Protein AF-A0A7V9SQ39-F1 (afdb_monomer_lite)

Structure (mmCIF, N/CA/C/O backbone):
data_AF-A0A7V9SQ39-F1
#
_entry.id   AF-A0A7V9SQ39-F1
#
loop_
_atom_site.group_PDB
_atom_site.id
_atom_site.type_symbol
_atom_site.label_atom_id
_atom_site.label_alt_id
_atom_site.label_comp_id
_atom_site.label_asym_id
_atom_site.label_entity_id
_atom_site.label_seq_id
_atom_site.pdbx_PDB_ins_code
_atom_site.Cartn_x
_atom_site.Cartn_y
_atom_site.Cartn_z
_atom_site.occupancy
_atom_site.B_iso_or_equiv
_atom_site.auth_seq_id
_atom_site.auth_comp_id
_atom_site.auth_asym_id
_atom_site.auth_atom_id
_atom_site.pdbx_PDB_model_num
ATOM 1 N N . MET A 1 1 ? 11.052 22.235 3.891 1.00 47.66 1 MET A N 1
ATOM 2 C CA . MET A 1 1 ? 11.508 21.499 5.090 1.00 47.66 1 MET A CA 1
ATOM 3 C C . MET A 1 1 ? 11.163 20.031 4.902 1.00 47.66 1 MET A C 1
ATOM 5 O O . MET A 1 1 ? 10.055 19.756 4.465 1.00 47.66 1 MET A O 1
ATOM 9 N N . THR A 1 2 ? 12.088 19.109 5.158 1.00 73.50 2 THR A N 1
ATOM 10 C CA . THR A 1 2 ? 11.827 17.658 5.117 1.00 73.50 2 THR A CA 1
ATOM 11 C C . THR A 1 2 ? 11.458 17.173 6.515 1.00 73.50 2 THR A C 1
ATOM 13 O O . THR A 1 2 ? 12.229 17.392 7.447 1.00 73.50 2 THR A O 1
ATOM 16 N N . GLN A 1 3 ? 10.296 16.535 6.670 1.00 80.75 3 GLN A N 1
ATOM 17 C CA . GLN A 1 3 ? 9.916 15.871 7.920 1.00 80.75 3 GLN A CA 1
ATOM 18 C C . GLN A 1 3 ? 10.316 14.389 7.869 1.00 80.75 3 GLN A C 1
ATOM 20 O O . GLN A 1 3 ? 10.120 13.754 6.830 1.00 80.75 3 GLN A O 1
ATOM 25 N N . PRO A 1 4 ? 10.893 13.829 8.946 1.00 83.81 4 PRO A N 1
ATOM 26 C CA . PRO A 1 4 ? 11.245 12.417 8.988 1.00 83.81 4 PRO A CA 1
ATOM 27 C C . PRO A 1 4 ? 9.978 11.553 9.018 1.00 83.81 4 PRO A C 1
ATOM 29 O O . PRO A 1 4 ? 9.118 11.724 9.879 1.00 83.81 4 PRO A O 1
ATOM 32 N N . VAL A 1 5 ? 9.889 10.603 8.087 1.00 86.88 5 VAL A N 1
ATOM 33 C CA . VAL A 1 5 ? 8.822 9.596 8.015 1.00 86.88 5 VAL A CA 1
ATOM 34 C C . VAL A 1 5 ? 9.447 8.229 8.268 1.00 86.88 5 VAL A C 1
ATOM 36 O O . VAL A 1 5 ? 10.507 7.920 7.722 1.00 86.88 5 VAL A O 1
ATOM 39 N N . ARG A 1 6 ? 8.809 7.404 9.106 1.00 90.69 6 ARG A N 1
ATOM 40 C CA . ARG A 1 6 ? 9.214 6.001 9.260 1.00 90.69 6 ARG A CA 1
ATOM 41 C C . ARG A 1 6 ? 8.785 5.225 8.022 1.00 90.69 6 ARG A C 1
ATOM 43 O O . ARG A 1 6 ? 7.624 5.280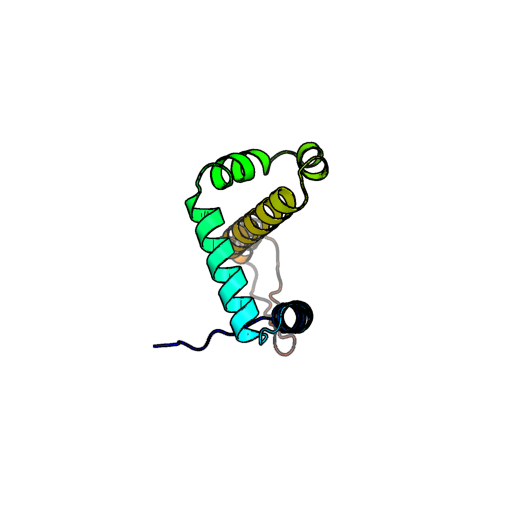 7.636 1.00 90.69 6 ARG A O 1
ATOM 50 N N . ILE A 1 7 ? 9.724 4.500 7.431 1.00 91.75 7 ILE A N 1
ATOM 51 C CA . ILE A 1 7 ? 9.497 3.678 6.243 1.00 91.75 7 ILE A CA 1
ATOM 52 C C . ILE A 1 7 ? 9.652 2.214 6.640 1.00 91.75 7 ILE A C 1
ATOM 54 O O . ILE A 1 7 ? 10.554 1.874 7.407 1.00 91.75 7 ILE A O 1
ATOM 58 N N . ALA A 1 8 ? 8.762 1.364 6.130 1.00 93.06 8 ALA A N 1
ATOM 59 C CA . ALA A 1 8 ? 8.854 -0.072 6.342 1.00 93.06 8 ALA A CA 1
ATOM 60 C C . ALA A 1 8 ? 10.181 -0.613 5.753 1.00 93.06 8 ALA A C 1
ATOM 62 O O . ALA A 1 8 ? 10.572 -0.185 4.659 1.00 93.06 8 ALA A O 1
ATOM 63 N N . PRO A 1 9 ? 10.911 -1.504 6.454 1.00 93.81 9 PRO A N 1
ATOM 64 C CA . PRO A 1 9 ? 12.236 -1.956 6.016 1.00 93.81 9 PRO A CA 1
ATOM 65 C C . PRO A 1 9 ? 12.242 -2.599 4.624 1.00 93.81 9 PRO A C 1
ATOM 67 O O . PRO A 1 9 ? 13.146 -2.367 3.827 1.00 93.81 9 PRO A O 1
ATOM 70 N N . ASP A 1 10 ? 11.207 -3.369 4.310 1.00 94.69 10 ASP A N 1
ATOM 71 C CA . ASP A 1 10 ? 11.006 -4.025 3.020 1.00 94.69 10 ASP A CA 1
ATOM 72 C C . ASP A 1 10 ? 10.787 -3.015 1.882 1.00 94.69 10 ASP A C 1
ATOM 74 O O . ASP A 1 10 ? 11.369 -3.157 0.801 1.00 94.69 10 ASP A O 1
ATOM 78 N N . LEU A 1 11 ? 10.022 -1.947 2.134 1.00 94.25 11 LEU A N 1
ATOM 79 C CA . LEU A 1 11 ? 9.818 -0.865 1.171 1.00 94.25 11 LEU A CA 1
ATOM 80 C C . LEU A 1 11 ? 11.121 -0.098 0.906 1.00 94.25 11 LEU A C 1
ATOM 82 O O . LEU A 1 11 ? 11.415 0.250 -0.242 1.00 94.25 11 LEU A O 1
ATOM 86 N N . PHE A 1 12 ? 11.929 0.128 1.944 1.00 96.06 12 PHE A N 1
ATOM 87 C CA . PHE A 1 12 ? 13.245 0.750 1.805 1.00 96.06 12 PHE A CA 1
ATOM 88 C C . PHE A 1 12 ? 14.211 -0.122 0.987 1.00 96.06 12 PHE A C 1
ATOM 90 O O . PHE A 1 12 ? 14.835 0.376 0.048 1.00 96.06 12 PHE A O 1
ATOM 97 N N . GLU A 1 13 ? 14.294 -1.425 1.273 1.00 97.44 13 GLU A N 1
ATOM 98 C CA . GLU A 1 13 ? 15.130 -2.361 0.507 1.00 97.44 13 GLU A CA 1
ATOM 99 C C . GLU A 1 13 ? 14.679 -2.490 -0.954 1.00 97.44 13 GLU A C 1
ATOM 101 O O . GLU A 1 13 ? 15.502 -2.595 -1.867 1.00 97.44 13 GLU A O 1
ATOM 106 N N . SER A 1 14 ? 13.370 -2.442 -1.210 1.00 96.94 14 SER A N 1
ATOM 107 C CA . SER A 1 14 ? 12.835 -2.371 -2.571 1.00 96.94 14 SER A CA 1
ATOM 108 C C . SER A 1 14 ? 13.311 -1.105 -3.292 1.00 96.94 14 SER A C 1
ATOM 110 O O . SER A 1 14 ? 13.839 -1.179 -4.405 1.00 96.94 14 SER A O 1
ATOM 112 N N . ALA A 1 15 ? 13.199 0.055 -2.637 1.00 97.06 15 ALA A N 1
ATOM 113 C CA . ALA A 1 15 ? 13.636 1.329 -3.198 1.00 97.06 15 ALA A CA 1
ATOM 114 C C . ALA A 1 15 ? 15.142 1.364 -3.465 1.00 97.06 15 ALA A C 1
ATOM 116 O O . ALA A 1 15 ? 15.563 1.915 -4.480 1.00 97.06 15 ALA A O 1
ATOM 117 N N . ARG A 1 16 ? 15.951 0.753 -2.593 1.00 97.50 16 ARG A N 1
ATOM 118 C CA . ARG A 1 16 ? 17.396 0.624 -2.792 1.00 97.50 16 ARG A CA 1
ATOM 119 C C . ARG A 1 16 ? 17.712 -0.174 -4.056 1.00 97.50 16 ARG A C 1
ATOM 121 O O . ARG A 1 16 ? 18.399 0.344 -4.928 1.00 97.50 16 ARG A O 1
ATOM 128 N N . ARG A 1 17 ? 17.151 -1.381 -4.197 1.00 97.75 17 ARG A N 1
ATOM 129 C CA . ARG A 1 17 ? 17.396 -2.253 -5.364 1.00 97.75 17 ARG A CA 1
ATOM 130 C C . ARG A 1 17 ? 16.988 -1.601 -6.685 1.00 97.75 17 ARG A C 1
ATOM 132 O O . ARG A 1 17 ? 17.729 -1.655 -7.659 1.00 97.75 17 ARG A O 1
ATOM 139 N N . VAL A 1 18 ? 15.812 -0.973 -6.727 1.00 97.19 18 VAL A N 1
ATOM 140 C CA . VAL A 1 18 ? 15.341 -0.290 -7.943 1.00 97.19 18 VAL A CA 1
ATOM 141 C C . VAL A 1 18 ? 16.155 0.979 -8.207 1.00 97.19 18 VAL A C 1
ATOM 143 O O . VAL A 1 18 ? 16.500 1.256 -9.354 1.00 97.19 18 VAL A O 1
ATOM 146 N N . GLY A 1 19 ? 16.500 1.729 -7.160 1.00 95.88 19 GLY A N 1
ATOM 147 C CA . GLY A 1 19 ? 17.315 2.935 -7.260 1.00 95.88 19 GLY A CA 1
ATOM 148 C C . GLY A 1 19 ? 18.705 2.661 -7.832 1.00 95.88 19 GLY A C 1
ATOM 149 O O . GLY A 1 19 ? 19.128 3.381 -8.731 1.00 95.88 19 GLY A O 1
ATOM 150 N N . GLU A 1 20 ? 19.364 1.580 -7.402 1.00 95.81 20 GLU A N 1
ATOM 151 C CA . GLU A 1 20 ? 20.667 1.144 -7.929 1.00 95.81 20 GLU A CA 1
ATOM 152 C C . GLU A 1 20 ? 20.639 0.973 -9.455 1.00 95.81 20 GLU A C 1
ATOM 154 O O . GLU A 1 20 ? 21.516 1.489 -10.143 1.00 95.81 20 GLU A O 1
ATOM 159 N N . SER A 1 21 ? 19.591 0.340 -9.999 1.00 95.50 21 SER A N 1
ATOM 160 C CA . SER A 1 21 ? 19.442 0.147 -11.453 1.00 95.50 21 SER A CA 1
ATOM 161 C C . SER A 1 21 ? 19.190 1.436 -12.246 1.00 95.50 21 SER A C 1
ATOM 163 O O . SER A 1 21 ? 19.345 1.447 -13.461 1.00 95.50 21 SER A O 1
ATOM 165 N N . GLN A 1 22 ? 18.792 2.510 -11.562 1.00 92.62 22 GLN A N 1
ATOM 166 C CA . GLN A 1 22 ? 18.355 3.774 -12.156 1.00 92.62 22 GLN A CA 1
ATOM 167 C C . GLN A 1 22 ? 19.223 4.966 -11.716 1.00 92.62 22 GLN A C 1
ATOM 169 O O . GLN A 1 22 ? 18.791 6.111 -11.864 1.00 92.62 22 GLN A O 1
ATOM 174 N N . GLU A 1 23 ? 20.395 4.701 -11.126 1.00 95.62 23 GLU A N 1
ATOM 175 C CA . GLU A 1 23 ? 21.336 5.703 -10.600 1.00 95.62 23 GLU A CA 1
ATOM 176 C C . GLU A 1 23 ? 20.706 6.664 -9.568 1.00 95.62 23 GLU A C 1
ATOM 178 O O . GLU A 1 23 ? 20.965 7.869 -9.543 1.00 95.62 23 GLU A O 1
ATOM 183 N N . ARG A 1 24 ? 19.844 6.135 -8.689 1.00 96.06 24 ARG A N 1
ATOM 184 C CA . ARG A 1 24 ? 19.169 6.880 -7.612 1.00 96.06 24 ARG A CA 1
ATOM 185 C C . ARG A 1 24 ? 19.438 6.260 -6.247 1.00 96.06 24 ARG A C 1
ATOM 187 O O . ARG A 1 24 ? 19.432 5.044 -6.086 1.00 96.06 24 ARG A O 1
ATOM 194 N N . SER A 1 25 ? 19.569 7.100 -5.222 1.00 97.19 25 SER A N 1
ATOM 195 C CA . SER A 1 25 ? 19.521 6.638 -3.832 1.00 97.19 25 SER A CA 1
ATOM 196 C C . SER A 1 25 ? 18.125 6.114 -3.472 1.00 97.19 25 SER A C 1
ATOM 198 O O . SER A 1 25 ? 17.126 6.503 -4.082 1.00 97.19 25 SER A O 1
ATOM 200 N N . ALA A 1 26 ? 18.025 5.292 -2.423 1.00 96.06 26 ALA A N 1
ATOM 201 C CA . ALA A 1 26 ? 16.737 4.787 -1.936 1.00 96.06 26 ALA A CA 1
ATOM 202 C C . ALA A 1 26 ? 15.750 5.925 -1.608 1.00 96.06 26 ALA A C 1
ATOM 204 O O . ALA A 1 26 ? 14.580 5.864 -1.977 1.00 96.06 26 ALA A O 1
ATOM 205 N N . ALA A 1 27 ? 16.223 7.015 -0.993 1.00 94.00 27 ALA A N 1
ATOM 206 C CA . ALA A 1 27 ? 15.391 8.178 -0.680 1.00 94.00 27 ALA A CA 1
ATOM 207 C C . ALA A 1 27 ? 14.883 8.903 -1.942 1.00 94.00 27 ALA A C 1
ATOM 209 O O . ALA A 1 27 ? 13.726 9.333 -1.999 1.00 94.00 27 ALA A O 1
ATOM 210 N N . GLN A 1 28 ? 15.725 9.021 -2.975 1.00 95.38 28 GLN A N 1
ATOM 211 C CA . GLN A 1 28 ? 15.324 9.585 -4.268 1.00 95.38 28 GLN A CA 1
ATOM 212 C C . GLN A 1 28 ? 14.315 8.681 -4.981 1.00 95.38 28 GLN A C 1
ATOM 214 O O . GLN A 1 28 ? 13.341 9.182 -5.545 1.00 95.38 28 GLN A O 1
ATOM 219 N N . GLN A 1 29 ? 14.511 7.363 -4.920 1.00 97.69 29 GLN A N 1
ATOM 220 C CA . GLN A 1 29 ? 13.597 6.390 -5.505 1.00 97.69 29 GLN A CA 1
ATOM 221 C C . GLN A 1 29 ? 12.232 6.385 -4.794 1.00 97.69 29 GLN A C 1
ATOM 223 O O . GLN A 1 29 ? 11.202 6.416 -5.466 1.00 97.69 29 GLN A O 1
ATOM 228 N N . LEU A 1 30 ? 12.201 6.464 -3.459 1.00 96.25 30 LEU A N 1
ATOM 229 C CA . LEU A 1 30 ? 10.965 6.644 -2.683 1.00 96.25 30 LEU A CA 1
ATOM 230 C C . LEU A 1 30 ? 10.247 7.943 -3.065 1.00 96.25 30 LEU A C 1
ATOM 232 O O . LEU A 1 30 ? 9.045 7.944 -3.320 1.00 96.25 30 LEU A O 1
ATOM 236 N N . SER A 1 31 ? 10.991 9.048 -3.173 1.00 94.75 31 SER A N 1
ATOM 237 C CA . SER A 1 31 ? 10.434 10.343 -3.591 1.00 94.75 31 SER A CA 1
ATOM 238 C C . SER A 1 31 ? 9.856 10.294 -5.009 1.00 94.75 31 SER A C 1
ATOM 240 O O . SER A 1 31 ? 8.858 10.950 -5.310 1.00 94.75 31 SER A O 1
ATOM 242 N N . HIS A 1 32 ? 10.482 9.521 -5.896 1.00 95.69 32 HIS A N 1
ATOM 243 C CA . HIS A 1 32 ? 10.005 9.297 -7.253 1.00 95.69 32 HIS A CA 1
ATOM 244 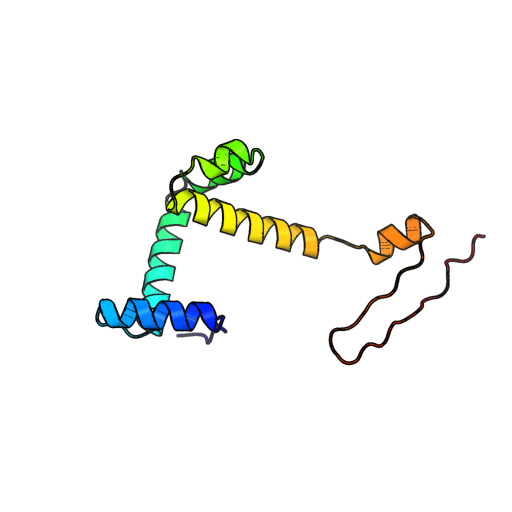C C . HIS A 1 32 ? 8.692 8.503 -7.271 1.00 95.69 32 HIS A C 1
ATOM 246 O O . HIS A 1 32 ? 7.734 8.953 -7.899 1.00 95.69 32 HIS A O 1
ATOM 252 N N . TRP A 1 33 ? 8.612 7.390 -6.538 1.00 95.38 33 TRP A N 1
ATOM 253 C CA . TRP A 1 33 ? 7.371 6.623 -6.399 1.00 95.38 33 TRP A CA 1
ATOM 254 C C . TRP A 1 33 ? 6.244 7.438 -5.775 1.00 95.38 33 TRP A C 1
ATOM 256 O O . TRP A 1 33 ? 5.136 7.417 -6.298 1.00 95.38 33 TRP A O 1
ATOM 266 N N . ALA A 1 34 ? 6.527 8.220 -4.731 1.00 93.31 34 ALA A N 1
ATOM 267 C CA . ALA A 1 34 ? 5.534 9.088 -4.103 1.00 93.31 34 ALA A CA 1
ATOM 268 C C . ALA A 1 34 ? 4.974 10.132 -5.084 1.00 93.31 34 ALA A C 1
ATOM 270 O O . ALA A 1 34 ? 3.773 10.398 -5.095 1.00 93.31 34 ALA A O 1
ATOM 271 N N . ARG A 1 35 ? 5.825 10.703 -5.951 1.00 93.44 35 ARG A N 1
ATOM 272 C CA . ARG A 1 35 ? 5.372 11.619 -7.006 1.00 93.44 35 ARG A CA 1
ATOM 273 C C . ARG A 1 35 ? 4.446 10.907 -7.990 1.00 93.44 35 ARG A C 1
ATOM 275 O O . ARG A 1 35 ? 3.377 11.431 -8.266 1.00 93.44 35 ARG A O 1
ATOM 282 N N . ILE A 1 36 ? 4.837 9.731 -8.484 1.00 90.44 36 ILE A N 1
ATOM 283 C CA . ILE A 1 36 ? 4.009 8.938 -9.406 1.00 90.44 36 ILE A CA 1
ATOM 284 C C . ILE A 1 36 ?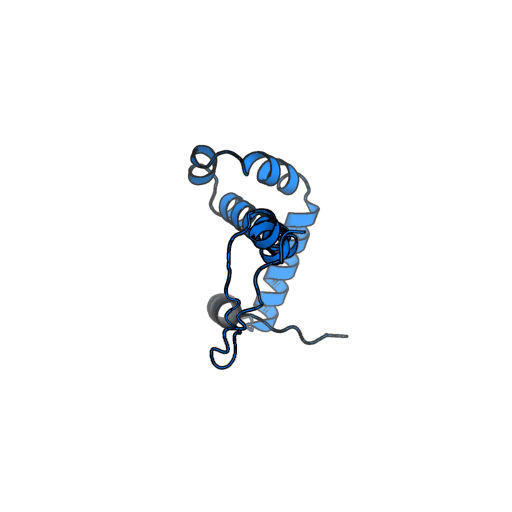 2.668 8.576 -8.760 1.00 90.44 36 ILE A C 1
ATOM 286 O O . ILE A 1 36 ? 1.633 8.787 -9.381 1.00 90.44 36 ILE A O 1
ATOM 290 N N . GLY A 1 37 ? 2.680 8.084 -7.518 1.00 86.69 37 GLY A N 1
ATOM 291 C CA . GLY A 1 37 ? 1.472 7.714 -6.779 1.00 86.69 3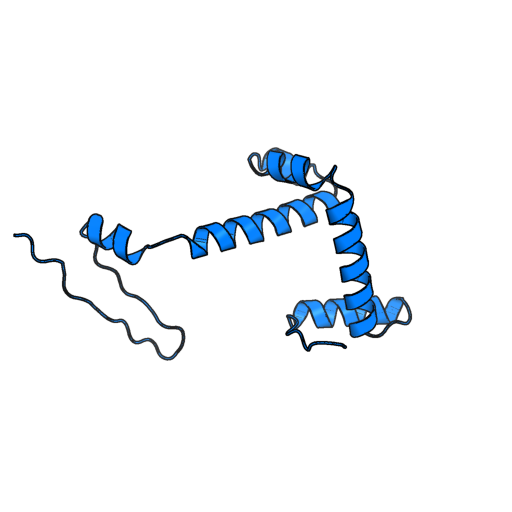7 GLY A CA 1
ATOM 292 C C . GLY A 1 37 ? 0.480 8.870 -6.690 1.00 86.69 37 GLY A C 1
ATOM 293 O O . GLY A 1 37 ? -0.677 8.710 -7.063 1.00 86.69 37 GLY A O 1
ATOM 294 N N . ARG A 1 38 ? 0.958 10.070 -6.337 1.00 87.69 38 ARG A N 1
ATOM 295 C CA . ARG A 1 38 ? 0.115 11.271 -6.298 1.00 87.69 38 ARG A CA 1
ATOM 296 C C . ARG A 1 38 ? -0.486 11.622 -7.664 1.00 87.69 38 ARG A C 1
ATOM 298 O O . ARG A 1 38 ? -1.656 11.980 -7.735 1.00 87.69 38 ARG A O 1
ATOM 305 N N . GLU A 1 39 ? 0.285 11.533 -8.751 1.00 87.31 39 GLU A N 1
ATOM 306 C CA . GLU A 1 39 ? -0.261 11.794 -10.093 1.00 87.31 39 GLU A CA 1
ATOM 307 C C . GLU A 1 39 ? -1.316 10.746 -10.492 1.00 87.31 39 GLU A C 1
ATOM 309 O O . GLU A 1 39 ? -2.343 11.093 -11.078 1.00 87.31 39 GLU A O 1
ATOM 314 N N . ILE A 1 40 ? -1.114 9.475 -10.121 1.00 81.06 40 ILE A N 1
ATOM 315 C CA . ILE A 1 40 ? -2.100 8.407 -10.341 1.00 81.06 40 ILE A CA 1
ATOM 316 C C . ILE A 1 40 ? -3.388 8.694 -9.559 1.00 81.06 40 ILE A C 1
ATOM 318 O O . ILE A 1 40 ? -4.474 8.613 -10.133 1.00 81.06 40 ILE A O 1
ATOM 322 N N . GLU A 1 41 ? -3.289 9.078 -8.287 1.00 78.62 41 GLU A N 1
ATOM 323 C CA . GLU A 1 41 ? -4.446 9.430 -7.454 1.00 78.62 41 GLU A CA 1
ATOM 324 C C . GLU A 1 41 ? -5.234 10.616 -8.030 1.00 78.62 41 GLU A C 1
ATOM 326 O O . GLU A 1 41 ? -6.463 10.555 -8.145 1.00 78.62 41 GLU A O 1
ATOM 331 N N . ASN A 1 42 ? -4.530 11.661 -8.472 1.00 80.12 42 ASN A N 1
ATOM 332 C CA . ASN A 1 42 ? -5.130 12.860 -9.060 1.00 80.12 42 ASN A CA 1
ATOM 333 C C . ASN A 1 42 ? -5.832 12.589 -10.400 1.00 80.12 42 ASN A C 1
ATOM 335 O O . ASN A 1 42 ? -6.815 13.255 -10.732 1.00 80.12 42 ASN A O 1
ATOM 339 N N . SER A 1 43 ? -5.376 11.591 -11.164 1.00 74.81 43 SER A N 1
ATOM 340 C CA . SER A 1 43 ? -5.930 11.264 -12.487 1.00 74.81 43 SER A CA 1
ATOM 341 C C . SER A 1 43 ? -7.379 10.741 -12.473 1.00 74.81 43 SER A C 1
ATOM 343 O O . SER A 1 43 ? -7.959 10.569 -13.540 1.00 74.81 43 SER A O 1
ATOM 345 N N . SER A 1 44 ? -7.972 10.533 -11.283 1.00 55.44 44 SER A N 1
ATOM 346 C CA . SER A 1 44 ? -9.416 10.425 -10.958 1.00 55.44 44 SER A CA 1
ATOM 347 C C . SER A 1 44 ? -10.311 9.422 -11.722 1.00 55.44 44 SER A C 1
ATOM 349 O O . SER A 1 44 ? -11.395 9.108 -11.235 1.00 55.44 44 SER A O 1
ATOM 351 N N . ALA A 1 45 ? -9.868 8.796 -12.813 1.00 54.03 45 ALA A N 1
ATOM 352 C CA . ALA A 1 45 ? -10.620 7.764 -13.535 1.00 54.03 45 ALA A CA 1
ATOM 353 C C . ALA A 1 45 ? -10.449 6.356 -12.929 1.00 54.03 45 ALA A C 1
ATOM 355 O O . ALA A 1 45 ? -11.348 5.521 -13.015 1.00 54.03 45 ALA A O 1
ATOM 356 N N . MET A 1 46 ? -9.319 6.085 -12.267 1.00 54.59 46 MET A N 1
ATOM 357 C CA . MET A 1 46 ? -9.014 4.755 -11.721 1.00 54.59 46 MET A CA 1
ATOM 358 C C . MET A 1 46 ? -9.517 4.541 -10.289 1.00 54.59 46 MET A C 1
ATOM 360 O O . MET A 1 46 ? -9.871 3.419 -9.935 1.00 54.59 46 MET A O 1
ATOM 364 N N . SER A 1 47 ? -9.625 5.591 -9.464 1.00 58.00 47 SER A N 1
ATOM 365 C CA . SER A 1 47 ? -9.965 5.423 -8.041 1.00 58.00 47 SER A CA 1
ATOM 366 C C . SER A 1 47 ? -11.439 5.073 -7.804 1.00 58.00 47 SER A C 1
ATOM 368 O O . SER A 1 47 ? -11.739 4.349 -6.859 1.00 58.00 47 SER A O 1
ATOM 370 N N . VAL A 1 48 ? -12.363 5.541 -8.652 1.00 55.03 48 VAL A N 1
ATOM 371 C CA . VAL A 1 48 ? -13.803 5.226 -8.551 1.00 55.03 48 VAL A CA 1
ATOM 372 C C . VAL A 1 48 ? -14.107 3.846 -9.143 1.00 55.03 48 VAL A C 1
ATOM 374 O O . VAL A 1 48 ? -14.834 3.065 -8.533 1.00 55.03 48 VAL A O 1
ATOM 377 N N . ALA A 1 49 ? -13.493 3.503 -10.280 1.00 55.84 49 ALA A N 1
ATOM 378 C CA . ALA A 1 49 ? -13.650 2.193 -10.913 1.00 55.84 49 ALA A CA 1
ATOM 379 C C . ALA A 1 49 ? -13.019 1.059 -10.082 1.00 55.84 49 ALA A C 1
ATOM 381 O O . ALA A 1 49 ? -13.641 0.012 -9.913 1.00 55.84 49 ALA A O 1
ATOM 382 N N . ALA A 1 50 ? -11.828 1.275 -9.506 1.00 55.88 50 ALA A N 1
ATOM 383 C CA . ALA A 1 50 ? -11.192 0.310 -8.606 1.00 55.88 50 ALA A CA 1
ATOM 384 C C . ALA A 1 50 ? -12.020 0.094 -7.331 1.00 55.88 50 ALA A C 1
ATOM 386 O O . ALA A 1 50 ? -12.209 -1.048 -6.925 1.00 55.88 50 ALA A O 1
ATOM 387 N N . ARG A 1 51 ? -12.594 1.164 -6.755 1.00 57.78 51 ARG A N 1
ATOM 388 C CA . ARG A 1 51 ? -13.500 1.060 -5.598 1.00 57.78 51 ARG A CA 1
ATOM 389 C C . ARG A 1 51 ? -14.810 0.334 -5.925 1.00 57.78 51 ARG A C 1
ATOM 391 O O . ARG A 1 51 ? -15.268 -0.472 -5.125 1.00 57.78 51 ARG A O 1
ATOM 398 N N . GLY A 1 52 ? -15.387 0.549 -7.108 1.00 57.53 52 GLY A N 1
ATOM 399 C CA . GLY A 1 52 ? -16.572 -0.191 -7.563 1.00 57.53 52 GLY A CA 1
ATOM 400 C C . GLY A 1 52 ? -16.318 -1.688 -7.799 1.00 57.53 52 GLY A C 1
ATOM 401 O O . GLY A 1 52 ? -17.231 -2.495 -7.652 1.00 57.53 52 GLY A O 1
ATOM 402 N N . ARG A 1 53 ? -15.075 -2.077 -8.117 1.00 60.00 53 ARG A N 1
ATOM 403 C CA . ARG A 1 53 ? -14.666 -3.475 -8.353 1.00 60.00 53 ARG A CA 1
ATOM 404 C C . ARG A 1 53 ? -14.248 -4.242 -7.095 1.00 60.00 53 ARG A C 1
ATOM 406 O O . ARG A 1 53 ? -13.963 -5.430 -7.195 1.00 60.00 53 ARG A O 1
ATOM 413 N N . LEU A 1 54 ? -14.282 -3.617 -5.914 1.00 56.91 54 LEU A N 1
ATOM 414 C CA . LEU A 1 54 ? -13.955 -4.255 -4.626 1.00 56.91 54 LEU A CA 1
ATOM 415 C C . LEU A 1 54 ? -14.904 -5.413 -4.242 1.00 56.91 54 LEU A C 1
ATOM 417 O O . LEU A 1 54 ? -14.664 -6.063 -3.229 1.00 56.91 54 LEU A O 1
ATOM 421 N N . ALA A 1 55 ? -15.972 -5.657 -5.011 1.00 59.44 55 ALA A N 1
ATOM 422 C CA . ALA A 1 55 ? -17.036 -6.606 -4.686 1.00 59.44 55 ALA A CA 1
ATOM 423 C C . ALA A 1 55 ? -16.937 -7.977 -5.388 1.00 59.44 55 ALA A C 1
ATOM 425 O O . ALA A 1 55 ? -17.656 -8.889 -4.988 1.00 59.44 55 ALA A O 1
ATOM 426 N N . ASP A 1 56 ? -16.078 -8.152 -6.402 1.00 69.38 56 ASP A N 1
ATOM 427 C CA . ASP A 1 56 ? -15.986 -9.415 -7.154 1.00 69.38 56 ASP A CA 1
ATOM 428 C C . ASP A 1 56 ? -14.535 -9.892 -7.345 1.00 69.38 56 ASP A C 1
ATOM 430 O O . ASP A 1 56 ? -13.771 -9.346 -8.146 1.00 69.38 56 ASP A O 1
ATOM 434 N N . ALA A 1 57 ? -14.170 -10.962 -6.632 1.00 66.44 57 ALA A N 1
ATOM 435 C CA . ALA A 1 57 ? -12.848 -11.584 -6.704 1.00 66.44 57 ALA A CA 1
ATOM 436 C C . ALA A 1 57 ? -12.533 -12.163 -8.097 1.00 66.44 57 ALA A C 1
ATOM 438 O O . ALA A 1 57 ? -11.386 -12.102 -8.531 1.00 66.44 57 ALA A O 1
ATOM 439 N N . ALA A 1 58 ? -13.535 -12.638 -8.850 1.00 62.31 58 ALA A N 1
ATOM 440 C CA . ALA A 1 58 ? -13.324 -13.160 -10.205 1.00 62.31 58 ALA A CA 1
ATOM 441 C C . ALA A 1 58 ? -12.958 -12.056 -11.215 1.00 62.31 58 ALA A C 1
ATOM 443 O O . ALA A 1 58 ? -12.392 -12.324 -12.279 1.00 62.31 58 ALA A O 1
ATOM 444 N N . THR A 1 59 ? -13.279 -10.803 -10.889 1.00 76.00 59 THR A N 1
ATOM 445 C CA . THR A 1 59 ? -12.911 -9.630 -11.682 1.00 76.00 59 THR A CA 1
ATOM 446 C C . THR A 1 59 ? -11.492 -9.150 -11.356 1.00 76.00 59 THR A C 1
ATOM 448 O O . THR A 1 59 ? -10.828 -8.615 -12.241 1.00 76.00 59 THR A O 1
ATOM 451 N N . TYR A 1 60 ? -10.985 -9.396 -10.142 1.00 80.50 60 TYR A N 1
ATOM 452 C CA . TYR A 1 60 ? -9.642 -8.992 -9.709 1.00 80.50 60 TYR A CA 1
ATOM 453 C C . TYR A 1 60 ? -8.516 -9.679 -10.495 1.00 80.50 60 TYR A C 1
ATOM 455 O O . TYR A 1 60 ? -7.610 -9.012 -11.001 1.00 80.50 60 TYR A O 1
ATOM 463 N N . ASP A 1 61 ? -8.599 -11.001 -10.662 1.00 84.56 61 ASP A N 1
ATOM 464 C CA . ASP A 1 61 ? -7.553 -11.786 -11.337 1.00 84.56 61 ASP A CA 1
ATOM 465 C C . ASP A 1 61 ? -7.415 -11.444 -12.830 1.00 84.56 61 ASP A C 1
ATOM 467 O O . ASP A 1 61 ? -6.406 -11.761 -13.457 1.00 84.56 61 ASP A O 1
ATOM 471 N N . ARG A 1 62 ? -8.414 -10.762 -13.403 1.00 84.50 62 ARG A N 1
ATOM 472 C CA . ARG A 1 62 ? -8.419 -10.304 -14.801 1.00 84.50 62 ARG A CA 1
ATOM 473 C C . ARG A 1 62 ? -7.870 -8.890 -14.992 1.00 84.50 62 ARG A C 1
ATOM 475 O O . ARG A 1 62 ? -7.765 -8.439 -16.130 1.00 84.50 62 ARG A O 1
ATOM 482 N N . LEU A 1 63 ? -7.566 -8.177 -13.909 1.00 81.62 63 LEU A N 1
ATOM 483 C CA . LEU A 1 63 ? -7.021 -6.823 -13.965 1.00 81.62 63 LEU A CA 1
ATOM 484 C C . LEU A 1 63 ? -5.547 -6.828 -14.375 1.00 81.62 63 LEU A C 1
ATOM 486 O O . LEU A 1 63 ? -4.802 -7.761 -14.070 1.00 81.62 63 LEU A O 1
ATOM 490 N N . ALA A 1 64 ? -5.098 -5.739 -15.002 1.00 83.81 64 ALA A N 1
ATOM 491 C CA . ALA A 1 64 ? -3.673 -5.538 -15.229 1.00 83.81 64 ALA A CA 1
ATOM 492 C C . ALA A 1 64 ? -2.923 -5.411 -13.881 1.00 83.81 64 ALA A C 1
ATOM 494 O O . ALA A 1 64 ? -3.498 -4.930 -12.899 1.00 83.81 64 ALA A O 1
ATOM 495 N N . PRO A 1 65 ? -1.620 -5.751 -13.800 1.00 83.69 65 PRO A N 1
ATOM 496 C CA . PRO A 1 65 ? -0.876 -5.730 -12.534 1.00 83.69 65 PRO A CA 1
ATOM 497 C C . PRO A 1 65 ? -0.919 -4.390 -11.783 1.00 83.69 65 PRO A C 1
ATOM 499 O O . PRO A 1 65 ? -0.977 -4.366 -10.552 1.00 83.69 65 PRO A O 1
ATOM 502 N N . ALA A 1 66 ? -0.921 -3.270 -12.513 1.00 78.69 66 ALA A N 1
ATOM 503 C CA . ALA A 1 66 ? -1.029 -1.933 -11.932 1.00 78.69 66 ALA A CA 1
ATOM 504 C C . ALA A 1 66 ? -2.411 -1.684 -11.301 1.00 78.69 66 ALA A C 1
ATOM 506 O O . ALA A 1 66 ? -2.503 -1.161 -10.194 1.00 78.69 66 ALA A O 1
ATOM 507 N N . GLU A 1 67 ? -3.483 -2.117 -11.965 1.00 78.00 67 GLU A N 1
ATOM 508 C CA . GLU A 1 67 ? -4.847 -2.024 -11.441 1.00 78.00 67 GLU A CA 1
ATOM 509 C C . GLU A 1 67 ? -5.031 -2.928 -10.211 1.00 78.00 67 GLU A C 1
ATOM 511 O O . GLU A 1 67 ? -5.615 -2.502 -9.216 1.00 78.00 67 GLU A O 1
ATOM 516 N N . GLN A 1 68 ? -4.471 -4.144 -10.225 1.00 84.31 68 GLN A N 1
ATOM 517 C CA . GLN A 1 68 ? -4.474 -5.031 -9.055 1.00 84.31 68 GLN A CA 1
ATOM 518 C C . GLN A 1 68 ? -3.754 -4.414 -7.851 1.00 84.31 68 GLN A C 1
ATOM 520 O O . GLN A 1 68 ? -4.194 -4.593 -6.715 1.00 84.31 68 GLN A O 1
ATOM 525 N N . ALA A 1 69 ? -2.644 -3.703 -8.078 1.00 83.06 69 ALA A N 1
ATOM 526 C CA . ALA A 1 69 ? -1.913 -3.017 -7.016 1.00 83.06 69 ALA A CA 1
ATOM 527 C C . ALA A 1 69 ? -2.750 -1.898 -6.379 1.00 83.06 69 ALA A C 1
ATOM 529 O O . ALA A 1 69 ? -2.778 -1.789 -5.154 1.00 83.06 69 ALA A O 1
ATOM 530 N N . LEU A 1 70 ? -3.485 -1.132 -7.192 1.00 78.25 70 LEU A N 1
ATOM 531 C CA . LEU A 1 70 ? -4.411 -0.104 -6.707 1.00 78.25 70 LEU A CA 1
ATOM 532 C C . LEU A 1 70 ? -5.564 -0.705 -5.893 1.00 78.25 70 LEU A C 1
ATOM 534 O O . LEU A 1 70 ? -5.903 -0.179 -4.835 1.00 78.25 70 LEU A O 1
ATOM 538 N N . VAL A 1 71 ? -6.139 -1.823 -6.346 1.00 79.38 71 VAL A N 1
ATOM 539 C CA . VAL A 1 71 ? -7.194 -2.526 -5.597 1.00 79.38 71 VAL A CA 1
ATOM 540 C C . VAL A 1 71 ? -6.670 -3.056 -4.259 1.00 79.38 71 VAL A C 1
ATOM 542 O O . VAL A 1 71 ? -7.352 -2.892 -3.251 1.00 79.38 71 VAL A O 1
ATOM 545 N N . ARG A 1 72 ? -5.453 -3.622 -4.209 1.00 84.69 72 ARG A N 1
ATOM 546 C CA . ARG A 1 72 ? -4.841 -4.069 -2.941 1.00 84.69 72 ARG A CA 1
ATOM 547 C C . ARG A 1 72 ? -4.668 -2.922 -1.953 1.00 84.69 72 ARG A C 1
ATOM 549 O O . ARG A 1 72 ? -5.047 -3.083 -0.801 1.00 84.69 72 ARG A O 1
ATOM 556 N N . ALA A 1 73 ? -4.160 -1.775 -2.406 1.00 83.19 73 ALA A N 1
ATOM 557 C CA . ALA A 1 73 ? -4.027 -0.594 -1.555 1.00 83.19 73 ALA A CA 1
ATOM 558 C C . ALA A 1 73 ? -5.392 -0.129 -1.013 1.00 83.19 73 ALA A C 1
ATOM 560 O O . ALA A 1 73 ? -5.541 0.091 0.183 1.00 83.19 73 ALA A O 1
ATOM 561 N N . ALA A 1 74 ? -6.421 -0.084 -1.867 1.00 81.44 74 ALA A N 1
ATOM 562 C CA . ALA A 1 74 ? -7.771 0.287 -1.445 1.00 81.44 74 ALA A CA 1
ATOM 563 C C . ALA A 1 74 ? -8.395 -0.716 -0.453 1.00 81.44 74 ALA A C 1
ATOM 565 O O . ALA A 1 74 ? -9.113 -0.307 0.460 1.00 81.44 74 ALA A O 1
ATOM 566 N N . TRP A 1 75 ? -8.145 -2.021 -0.616 1.00 84.38 75 TRP A N 1
ATOM 567 C CA . TRP A 1 75 ? -8.561 -3.029 0.362 1.00 84.38 75 TRP A CA 1
ATOM 568 C C . TRP A 1 75 ? -7.823 -2.877 1.687 1.00 84.38 75 TRP A C 1
ATOM 570 O O . TRP A 1 75 ? -8.476 -2.965 2.720 1.00 84.38 75 TRP A O 1
ATOM 580 N N . GLU A 1 76 ? -6.511 -2.633 1.674 1.00 85.19 76 GLU A N 1
ATOM 581 C CA . GLU A 1 76 ? -5.722 -2.369 2.883 1.00 85.19 76 GLU A CA 1
ATOM 582 C C . GLU A 1 76 ? -6.338 -1.205 3.673 1.00 85.19 76 GLU A C 1
ATOM 584 O O . GLU A 1 76 ? -6.701 -1.377 4.835 1.00 85.19 76 GLU A O 1
ATOM 589 N N . ASP A 1 77 ? -6.587 -0.069 3.016 1.00 82.50 77 ASP A N 1
ATOM 590 C CA . ASP A 1 77 ? -7.208 1.106 3.635 1.00 82.50 77 ASP A CA 1
ATOM 591 C C . ASP A 1 77 ? -8.608 0.799 4.185 1.00 82.50 77 ASP A C 1
ATOM 593 O O . ASP A 1 77 ? -8.936 1.150 5.321 1.00 82.50 77 ASP A O 1
ATOM 597 N N . ALA A 1 78 ? -9.444 0.110 3.401 1.00 82.06 78 ALA A N 1
ATOM 598 C CA . ALA A 1 78 ? -10.792 -0.266 3.819 1.00 82.06 78 ALA A CA 1
ATOM 599 C C . ALA A 1 78 ? -10.780 -1.246 5.005 1.00 82.06 78 ALA A C 1
ATOM 601 O O . ALA A 1 78 ? -11.617 -1.137 5.904 1.00 82.06 78 ALA A O 1
ATOM 602 N N . MET A 1 79 ? -9.835 -2.188 5.031 1.00 85.88 79 MET A N 1
ATOM 603 C CA . MET A 1 79 ? -9.638 -3.114 6.143 1.00 85.88 79 MET A CA 1
ATOM 604 C C . MET A 1 79 ? -9.164 -2.375 7.390 1.00 85.88 79 MET A C 1
ATOM 606 O O . MET A 1 79 ? -9.752 -2.580 8.446 1.00 85.88 79 MET A O 1
ATOM 610 N N . GLN A 1 80 ? -8.176 -1.482 7.283 1.00 87.50 80 GLN A N 1
ATOM 611 C CA . GLN A 1 80 ? -7.694 -0.685 8.415 1.00 87.50 80 GLN A CA 1
ATOM 612 C C . GLN A 1 80 ? -8.799 0.211 8.982 1.00 87.50 80 GLN A C 1
ATOM 614 O O . GLN A 1 80 ? -9.010 0.237 10.194 1.00 87.50 80 GLN A O 1
ATOM 619 N N . ALA A 1 81 ? -9.569 0.877 8.119 1.00 85.06 81 ALA A N 1
ATOM 620 C CA . ALA A 1 81 ? -10.720 1.672 8.535 1.00 85.06 81 ALA A CA 1
ATOM 621 C C . ALA A 1 81 ? -11.783 0.813 9.238 1.00 85.06 81 ALA A C 1
ATOM 623 O O . ALA A 1 81 ? -12.308 1.202 10.282 1.00 85.06 81 ALA A O 1
ATOM 624 N N . ARG A 1 82 ? -12.078 -0.380 8.702 1.00 87.56 82 ARG A N 1
ATOM 625 C CA . ARG A 1 82 ? -13.038 -1.304 9.310 1.00 87.56 82 ARG A CA 1
ATOM 626 C C . ARG A 1 82 ? -12.544 -1.815 10.657 1.00 87.56 82 ARG A C 1
ATOM 628 O O . ARG A 1 82 ? -13.307 -1.748 11.609 1.00 87.56 82 ARG A O 1
ATOM 635 N N . ILE A 1 83 ? -11.294 -2.267 10.750 1.00 89.94 83 ILE A N 1
ATOM 636 C CA . ILE A 1 83 ? -10.663 -2.735 11.993 1.00 89.94 83 ILE A CA 1
ATOM 637 C C . ILE A 1 83 ? -10.671 -1.625 13.046 1.00 89.94 83 ILE A C 1
ATOM 639 O O . ILE A 1 83 ? -11.101 -1.867 14.169 1.00 89.94 83 ILE A O 1
ATOM 643 N N . GLY A 1 84 ? -10.263 -0.406 12.681 1.00 88.38 84 GLY A N 1
ATOM 644 C CA . GLY A 1 84 ? -10.258 0.747 13.585 1.00 88.38 84 GLY A CA 1
ATOM 645 C C . GLY A 1 84 ? -11.651 1.159 14.074 1.00 88.38 84 GLY A C 1
ATOM 646 O O . GLY A 1 84 ? -11.769 1.760 15.138 1.00 88.38 84 GLY A O 1
ATOM 647 N N . GLY A 1 85 ? -12.703 0.815 13.326 1.00 88.19 85 GLY A N 1
ATOM 648 C CA . GLY A 1 85 ? -14.097 1.032 13.714 1.00 88.19 85 GLY A CA 1
ATOM 649 C C . GLY A 1 85 ? -14.723 -0.090 14.552 1.00 88.19 85 GLY A C 1
ATOM 650 O O . GLY A 1 85 ? -15.845 0.080 15.025 1.00 88.19 85 GLY A O 1
ATOM 651 N N . LEU A 1 86 ? -14.053 -1.233 14.738 1.00 91.00 86 LEU A N 1
ATOM 652 C CA . LEU A 1 86 ? -14.599 -2.345 15.521 1.00 91.00 86 LEU A CA 1
ATOM 653 C C . LEU A 1 86 ? -14.507 -2.072 17.026 1.00 91.00 86 LEU A C 1
ATOM 655 O O . LEU A 1 86 ? -13.466 -1.669 17.542 1.00 91.00 86 LEU A O 1
ATOM 659 N N . ASN A 1 87 ? -15.572 -2.416 17.754 1.00 88.19 87 ASN A N 1
ATOM 660 C CA . ASN A 1 87 ? -15.568 -2.486 19.213 1.00 88.19 87 ASN A CA 1
ATOM 661 C C . ASN A 1 87 ? -15.910 -3.905 19.674 1.00 88.19 87 ASN A C 1
ATOM 663 O O . ASN A 1 87 ? -16.928 -4.152 20.318 1.00 88.19 87 ASN A O 1
ATOM 667 N N . LEU A 1 88 ? -15.001 -4.840 19.381 1.00 85.50 88 LEU A N 1
ATOM 668 C CA . LEU A 1 88 ? -15.175 -6.261 19.699 1.00 85.50 88 LEU A CA 1
ATOM 669 C C . LEU A 1 88 ? -15.465 -6.507 21.186 1.00 85.50 88 LEU A C 1
ATOM 671 O O . LEU A 1 88 ? -16.166 -7.450 21.532 1.00 85.50 88 LEU A O 1
ATOM 675 N N . ARG A 1 89 ? -14.952 -5.648 22.078 1.00 83.31 89 ARG A N 1
ATOM 676 C CA . ARG A 1 89 ? -15.271 -5.689 23.510 1.00 83.31 89 ARG A CA 1
ATOM 677 C C . ARG A 1 89 ? -16.765 -5.485 23.754 1.00 83.31 89 ARG A C 1
ATOM 679 O O . ARG A 1 89 ? -17.356 -6.266 24.493 1.00 83.31 89 ARG A O 1
ATOM 686 N N . ALA A 1 90 ? -17.343 -4.417 23.207 1.00 86.00 90 ALA A N 1
ATOM 687 C CA . ALA A 1 90 ? -18.756 -4.109 23.400 1.00 86.00 90 ALA A CA 1
ATOM 688 C C . ALA A 1 90 ? -19.637 -5.193 22.773 1.00 86.00 90 ALA A C 1
ATOM 690 O O . ALA A 1 90 ? -20.558 -5.675 23.430 1.00 86.00 90 ALA A O 1
ATOM 691 N N . ASP A 1 91 ? -19.287 -5.629 21.563 1.00 88.38 91 ASP A N 1
ATOM 692 C CA . ASP A 1 91 ? -20.041 -6.642 20.822 1.00 88.38 91 ASP A CA 1
ATOM 693 C C . ASP A 1 91 ? -20.062 -7.982 21.578 1.00 88.38 91 ASP A C 1
ATOM 695 O O . ASP A 1 91 ? -21.124 -8.553 21.823 1.00 88.38 91 ASP A O 1
ATOM 699 N N . LEU A 1 92 ? -18.905 -8.452 22.059 1.00 86.25 92 LEU A N 1
ATOM 700 C CA . LEU A 1 92 ? -18.816 -9.715 22.801 1.00 86.25 92 LEU A CA 1
ATOM 701 C C . LEU A 1 92 ? -19.541 -9.654 24.152 1.00 86.25 92 LEU A C 1
ATOM 703 O O . LEU A 1 92 ? -20.169 -10.636 24.544 1.00 86.25 92 LEU A O 1
ATOM 707 N N . LEU A 1 93 ? -19.504 -8.514 24.854 1.00 86.06 93 LEU A N 1
ATOM 708 C CA . LEU A 1 93 ? -20.260 -8.334 26.099 1.00 86.06 93 LEU A CA 1
ATOM 709 C C . LEU A 1 93 ? -21.773 -8.342 25.860 1.00 86.06 93 LEU A C 1
ATOM 711 O O . LEU A 1 93 ? -22.493 -8.969 26.636 1.00 86.06 93 LEU A O 1
ATOM 715 N N . ALA A 1 94 ? -22.250 -7.693 24.794 1.00 87.19 94 ALA A N 1
ATOM 716 C CA . ALA A 1 94 ? -23.662 -7.704 24.414 1.00 87.19 94 ALA A CA 1
ATOM 717 C C . ALA A 1 94 ? -24.151 -9.119 24.055 1.00 87.19 94 ALA A C 1
ATOM 719 O O . ALA A 1 94 ? -25.280 -9.483 24.373 1.00 87.19 94 ALA A O 1
ATOM 720 N N . GLU A 1 95 ? -23.283 -9.946 23.468 1.00 89.50 95 GLU A N 1
ATOM 721 C CA . GLU A 1 95 ? -23.547 -11.363 23.184 1.00 89.50 95 GLU A CA 1
ATOM 722 C C . GLU A 1 95 ? -23.432 -12.277 24.425 1.00 89.50 95 GLU A C 1
ATOM 724 O O . GLU A 1 95 ? -23.593 -13.493 24.314 1.00 89.50 95 GLU A O 1
ATOM 729 N N . GLY A 1 96 ? -23.115 -11.739 25.612 1.00 88.38 96 GLY A N 1
ATOM 730 C CA . GLY A 1 96 ? -22.875 -12.531 26.826 1.00 88.38 96 GLY A CA 1
ATOM 731 C C . GLY A 1 96 ? -21.613 -13.401 26.753 1.00 88.38 96 GLY A C 1
ATOM 732 O O . GLY A 1 96 ? -21.429 -14.331 27.544 1.00 88.38 96 GLY A O 1
ATOM 733 N N . ARG A 1 97 ? -20.725 -13.124 25.793 1.00 81.75 97 ARG A N 1
ATOM 734 C CA . ARG A 1 97 ? -19.511 -13.897 25.541 1.00 81.75 97 ARG A CA 1
ATOM 735 C C . ARG A 1 97 ? -18.347 -13.325 26.333 1.00 81.75 97 ARG A C 1
ATOM 737 O O . ARG A 1 97 ? -18.056 -12.131 26.329 1.00 81.75 97 ARG A O 1
ATOM 744 N N . ARG A 1 98 ? -17.621 -14.223 26.994 1.00 78.94 98 ARG A N 1
ATOM 745 C CA . ARG A 1 98 ? -16.350 -13.889 27.643 1.00 78.94 98 ARG A CA 1
ATOM 746 C C . ARG A 1 98 ? -15.266 -13.741 26.580 1.00 78.94 98 ARG A C 1
ATOM 748 O O . ARG A 1 98 ? -15.204 -14.544 25.651 1.00 78.94 98 ARG A O 1
ATOM 755 N N . TYR A 1 99 ? -14.394 -12.757 26.751 1.00 70.94 99 TYR A N 1
ATOM 756 C CA . TYR A 1 99 ? -13.254 -12.526 25.870 1.00 70.94 99 TYR A CA 1
ATOM 757 C C . TYR A 1 99 ? -12.007 -12.190 26.689 1.00 70.94 99 TYR A C 1
ATOM 759 O O . TYR A 1 99 ? -12.098 -11.747 27.834 1.00 70.94 99 TYR A O 1
ATOM 767 N N . LEU A 1 100 ? -10.841 -12.425 26.092 1.00 77.31 100 LEU A N 1
ATOM 768 C CA . LEU A 1 100 ? -9.540 -12.070 26.647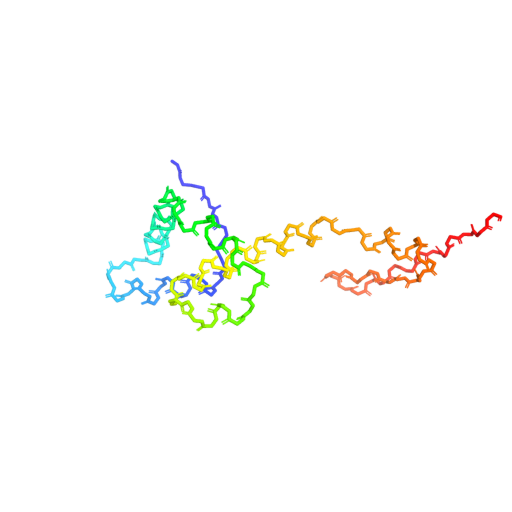 1.00 77.31 100 LEU A CA 1
ATOM 769 C C . LEU A 1 100 ? -8.865 -11.109 25.672 1.00 77.31 100 LEU A C 1
ATOM 771 O O . LEU A 1 100 ? -8.869 -11.347 24.466 1.00 77.31 100 LEU A O 1
ATOM 775 N N . VAL A 1 101 ? -8.293 -10.026 26.193 1.00 72.94 101 VAL A N 1
ATOM 776 C CA . VAL A 1 101 ? -7.430 -9.133 25.412 1.00 72.94 101 VAL A CA 1
ATOM 777 C C . VAL A 1 101 ? -5.995 -9.551 25.675 1.00 72.94 101 VAL A C 1
ATOM 779 O O . VAL A 1 101 ? -5.571 -9.567 26.829 1.00 72.94 101 VAL A O 1
ATOM 782 N N . VAL A 1 102 ? -5.262 -9.899 24.622 1.00 73.75 102 VAL A N 1
ATOM 783 C CA . VAL A 1 102 ? -3.827 -10.182 24.710 1.00 73.75 102 VAL A CA 1
ATOM 784 C C . VAL A 1 102 ? -3.084 -8.925 24.274 1.00 73.75 102 VAL A C 1
ATOM 786 O O . VAL A 1 102 ? -3.226 -8.494 23.132 1.00 73.75 102 VAL A O 1
ATOM 789 N N . GLY A 1 103 ? -2.350 -8.311 25.203 1.00 64.62 103 GLY A N 1
ATOM 790 C CA . GLY A 1 103 ? -1.464 -7.182 24.915 1.00 64.62 103 GLY A CA 1
ATOM 791 C C . GLY A 1 103 ? -0.186 -7.614 24.191 1.00 64.62 103 GLY A C 1
ATOM 792 O O . GLY A 1 103 ? 0.237 -8.767 24.277 1.00 64.62 103 GLY A O 1
ATOM 793 N N . ASP A 1 104 ? 0.434 -6.667 23.496 1.00 65.31 104 ASP A N 1
ATOM 794 C CA . ASP A 1 104 ? 1.636 -6.824 22.668 1.00 65.31 104 ASP A CA 1
ATOM 795 C C . ASP A 1 104 ? 2.955 -6.888 23.465 1.00 65.31 104 ASP A C 1
ATOM 797 O O . ASP A 1 104 ? 3.980 -7.309 22.930 1.00 65.31 104 ASP A O 1
ATOM 801 N N . ALA A 1 105 ? 2.935 -6.580 24.763 1.00 49.78 105 ALA A N 1
ATOM 802 C CA . ALA A 1 105 ? 4.060 -6.790 25.668 1.00 49.78 105 ALA A CA 1
ATOM 803 C C . ALA A 1 105 ? 3.654 -7.701 26.837 1.00 49.78 105 ALA A C 1
ATOM 805 O O . ALA A 1 105 ? 2.858 -7.327 27.694 1.00 49.78 105 ALA A O 1
ATOM 806 N N . ALA A 1 106 ? 4.229 -8.908 26.865 1.00 48.75 106 ALA A N 1
ATOM 807 C CA . ALA A 1 106 ? 4.138 -9.867 27.966 1.00 48.75 106 ALA A CA 1
ATOM 808 C C . ALA A 1 106 ? 2.709 -10.236 28.418 1.00 48.75 106 ALA A C 1
ATOM 810 O O . ALA A 1 106 ? 2.401 -10.146 29.596 1.00 48.75 106 ALA A O 1
ATOM 811 N N . GLY A 1 107 ? 1.851 -10.702 27.503 1.00 47.41 107 GLY A N 1
ATOM 812 C CA . GLY A 1 107 ? 0.827 -11.718 27.799 1.00 47.41 107 GLY A CA 1
ATOM 813 C C . GLY A 1 107 ? 0.003 -11.571 29.089 1.00 47.41 107 GLY A C 1
ATOM 814 O O . GLY A 1 107 ? -0.277 -12.580 29.732 1.00 47.41 107 GLY A O 1
ATOM 815 N N . VAL A 1 108 ? -0.406 -10.362 29.483 1.00 46.34 108 VAL A N 1
ATOM 816 C CA . VAL A 1 108 ? -1.361 -10.201 30.587 1.00 46.34 108 VAL A CA 1
ATOM 817 C C . VAL A 1 108 ? -2.766 -10.222 30.006 1.00 46.34 108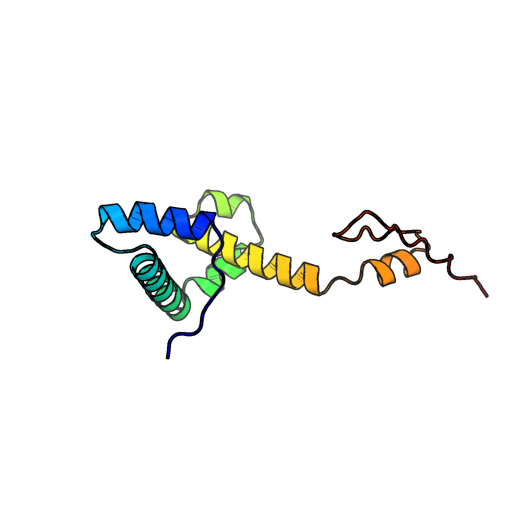 VAL A C 1
ATOM 819 O O . VAL A 1 108 ? -3.249 -9.244 29.439 1.00 46.34 108 VAL A O 1
ATOM 822 N N . ALA A 1 109 ? -3.421 -11.371 30.143 1.00 51.00 109 ALA A N 1
ATOM 823 C CA . ALA A 1 109 ? -4.830 -11.514 29.838 1.00 51.00 109 ALA A CA 1
ATOM 824 C C . ALA A 1 109 ? -5.649 -10.909 30.990 1.00 51.00 109 ALA A C 1
ATOM 826 O O . ALA A 1 109 ? -5.696 -11.459 32.091 1.00 51.00 109 ALA A O 1
ATOM 827 N N . HIS A 1 110 ? -6.304 -9.772 30.759 1.00 51.03 110 HIS A N 1
ATOM 828 C CA . HIS A 1 110 ? -7.262 -9.234 31.723 1.00 51.03 110 HIS A CA 1
ATOM 829 C C . HIS A 1 110 ? -8.604 -9.959 31.566 1.00 51.03 110 HIS A C 1
ATOM 831 O O . HIS A 1 110 ? -9.357 -9.687 30.631 1.00 51.03 110 HIS A O 1
ATOM 837 N N . GLN A 1 111 ? -8.915 -10.875 32.486 1.00 51.84 111 GLN A N 1
ATOM 838 C CA . GLN A 1 111 ? -10.272 -11.395 32.647 1.00 51.84 111 GLN A CA 1
ATOM 839 C C . GLN A 1 111 ? -11.099 -10.352 33.411 1.00 51.84 111 GLN A C 1
ATOM 841 O O . GLN A 1 111 ? -10.949 -10.196 34.621 1.00 51.84 111 GLN A O 1
ATOM 846 N N . LEU A 1 112 ? -11.955 -9.616 32.703 1.00 53.72 112 LEU A N 1
ATOM 847 C CA . LEU A 1 112 ? -12.957 -8.751 33.330 1.00 53.72 112 LEU A CA 1
ATOM 848 C C . LEU A 1 112 ? -14.199 -9.584 33.696 1.00 53.72 112 LEU A C 1
ATOM 850 O O . LEU A 1 112 ? -14.543 -10.515 32.959 1.00 53.72 112 LEU A O 1
ATOM 854 N N . PRO A 1 113 ? -14.848 -9.304 34.841 1.00 44.59 113 PRO A N 1
ATOM 855 C CA . PRO A 1 113 ? -15.984 -10.085 35.311 1.00 44.59 113 PRO A CA 1
ATOM 856 C C . PRO A 1 113 ? -17.157 -9.997 34.329 1.00 44.59 113 PRO A C 1
ATOM 858 O O . PRO A 1 113 ? -17.353 -8.982 33.660 1.00 44.59 113 PRO A O 1
ATOM 861 N N . ALA A 1 114 ? -17.926 -11.086 34.241 1.00 48.41 114 ALA A N 1
ATOM 862 C CA . ALA A 1 114 ? -19.160 -11.120 33.466 1.00 48.41 114 ALA A CA 1
ATOM 863 C C . ALA A 1 114 ? -20.108 -10.016 33.955 1.00 48.41 114 ALA A C 1
ATOM 865 O O . ALA A 1 114 ? -20.193 -9.771 35.160 1.00 48.41 114 ALA A O 1
ATOM 866 N N . ALA A 1 115 ? -20.815 -9.368 33.026 1.00 50.94 115 ALA A N 1
ATOM 867 C CA . ALA A 1 115 ? -21.892 -8.457 33.384 1.00 50.94 115 ALA A CA 1
ATOM 868 C C . ALA A 1 115 ? -22.908 -9.225 34.239 1.00 50.94 115 ALA A C 1
ATOM 870 O O . ALA A 1 115 ? -23.434 -10.255 33.813 1.00 50.94 115 ALA A O 1
ATOM 871 N N . THR A 1 116 ? -23.132 -8.758 35.464 1.00 39.69 116 THR A N 1
ATOM 872 C CA . THR A 1 116 ? -24.170 -9.286 36.344 1.00 39.69 116 THR A CA 1
ATOM 873 C C . THR A 1 116 ? -25.526 -8.988 35.704 1.00 39.69 116 THR A C 1
ATOM 875 O O . THR A 1 116 ? -25.824 -7.812 35.476 1.00 39.69 116 THR A O 1
ATOM 878 N N . PRO A 1 117 ? -26.352 -10.000 35.390 1.00 45.97 117 PRO A N 1
ATOM 879 C CA . PRO A 1 117 ? -27.736 -9.742 35.028 1.00 45.97 117 PRO A CA 1
ATOM 880 C C . PRO A 1 117 ? -28.462 -9.169 36.256 1.00 45.97 117 PRO A C 1
ATOM 882 O O . PRO A 1 117 ? -28.250 -9.645 37.373 1.00 45.97 117 PRO A O 1
ATOM 885 N N . SER A 1 118 ? -29.244 -8.104 36.043 1.00 48.50 118 SER A N 1
ATOM 886 C CA . SER A 1 118 ? -30.185 -7.558 37.035 1.00 48.50 118 SER A CA 1
ATOM 887 C C . SER A 1 118 ? -31.391 -8.468 37.218 1.00 48.50 118 SER A C 1
ATOM 889 O O . SER A 1 118 ? -31.782 -9.115 36.220 1.00 48.50 118 SER A O 1
#

Foldseek 3Di:
DDDDDDDDPVLLVVLCVVCVVVVHHSVRSVVVVVVVVVVVVVVPPLLVVLVVPLPDPVVLVVDDPVSNVSNVVVVVVVVVVVVVPDDVVVVCLVVQHWDWDADPPDGDTDGDDRDDDD

Secondary structure (DSSP, 8-state):
-PPP----HHHHHHHHHHHHHTT--HHHHHHHHHHHHHHHHHT-HHHHHHHHTTT-HHHHTTS-HHHHHHHHHHHHHHHHHHHHT--HHHHHHHTT-------TTT-----PPPPPP-

Radius of gyration: 21.49 Å; chains: 1; bounding box: 52×35×52 Å

pLDDT: mean 78.41, std 16.32, range [39.69, 97.75]

Sequence (118 aa):
MTQPVRIAPDLFESARRVGESQERSAAQQLSHWARIGREIENSSAMSVAARGRLADAATYDRLAPAEQALVRAAWEDAMQARIGGLNLRADLLAEGRRYLVVGDAAGVAHQLPAATPS